Protein AF-A0A0N0S0A8-F1 (afdb_monomer_lite)

Structure (mmCIF, N/CA/C/O backbone):
data_AF-A0A0N0S0A8-F1
#
_entry.id   AF-A0A0N0S0A8-F1
#
loop_
_atom_site.group_PDB
_atom_site.id
_atom_site.type_symbol
_atom_site.label_atom_id
_atom_site.label_alt_id
_atom_site.label_comp_id
_atom_site.label_asym_id
_atom_site.label_entity_id
_atom_site.label_seq_id
_atom_site.pdbx_PDB_ins_code
_atom_site.Cartn_x
_atom_site.Cartn_y
_atom_site.Cartn_z
_atom_site.occupancy
_atom_site.B_iso_or_equiv
_atom_site.auth_seq_id
_atom_site.auth_comp_id
_atom_site.auth_asym_id
_atom_site.auth_atom_id
_atom_site.pdbx_PDB_model_num
ATOM 1 N N . MET A 1 1 ? 1.622 14.967 8.440 1.00 64.81 1 MET A N 1
ATOM 2 C CA . MET A 1 1 ? 2.268 14.729 9.748 1.00 64.81 1 MET A CA 1
ATOM 3 C C . MET A 1 1 ? 2.613 13.254 9.812 1.00 64.81 1 MET A C 1
ATOM 5 O O . MET A 1 1 ? 1.728 12.450 9.554 1.00 64.81 1 MET A O 1
ATOM 9 N N . THR A 1 2 ? 3.871 12.902 10.062 1.00 81.44 2 THR A N 1
ATOM 10 C CA . THR A 1 2 ? 4.284 11.496 10.186 1.00 81.44 2 THR A CA 1
ATOM 11 C C . THR A 1 2 ? 4.065 11.051 11.627 1.00 81.44 2 THR A C 1
ATOM 13 O O . THR A 1 2 ? 4.503 11.740 12.545 1.00 81.44 2 THR A O 1
ATOM 16 N N . ILE A 1 3 ? 3.368 9.933 11.823 1.00 88.25 3 ILE A N 1
ATOM 17 C CA . ILE A 1 3 ? 3.141 9.306 13.130 1.00 88.25 3 ILE A CA 1
ATOM 18 C C . ILE A 1 3 ? 3.966 8.019 13.212 1.00 88.25 3 ILE A C 1
ATOM 20 O O . ILE A 1 3 ? 4.156 7.341 12.202 1.00 88.25 3 ILE A O 1
ATOM 24 N N . SER A 1 4 ? 4.494 7.692 14.391 1.00 92.12 4 SER A N 1
ATOM 25 C CA . SER A 1 4 ? 5.195 6.423 14.591 1.00 92.12 4 SER A CA 1
ATOM 26 C C . SE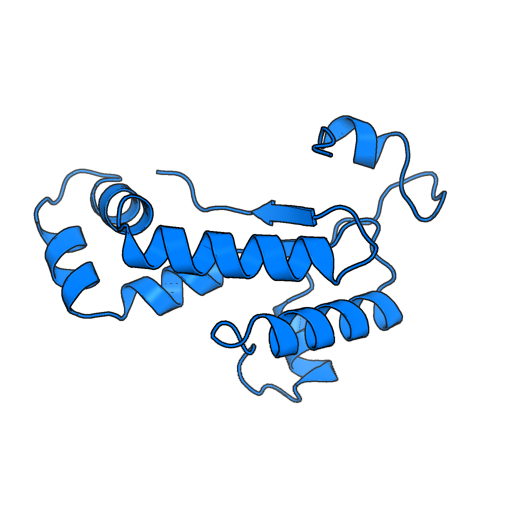R A 1 4 ? 4.192 5.270 14.665 1.00 92.12 4 SER A C 1
ATOM 28 O O . SER A 1 4 ? 3.074 5.435 15.151 1.00 92.12 4 SER A O 1
ATOM 30 N N . PHE A 1 5 ? 4.591 4.082 14.209 1.00 91.56 5 PHE A N 1
ATOM 31 C CA . PHE A 1 5 ? 3.720 2.910 14.295 1.00 91.56 5 PHE A CA 1
ATOM 32 C C . PHE A 1 5 ? 3.323 2.565 15.745 1.00 91.56 5 PHE A C 1
ATOM 34 O O . PHE A 1 5 ? 2.132 2.375 15.973 1.00 91.56 5 PHE A O 1
ATOM 41 N N . PRO A 1 6 ? 4.227 2.593 16.750 1.00 93.94 6 PRO A N 1
ATOM 42 C CA . PRO A 1 6 ? 3.832 2.406 18.147 1.00 93.94 6 PRO A CA 1
ATOM 43 C C . PRO A 1 6 ? 2.750 3.384 18.625 1.00 93.94 6 PRO A C 1
ATOM 45 O O . PRO A 1 6 ? 1.797 2.956 19.259 1.00 93.94 6 PRO A O 1
ATOM 48 N N . ALA A 1 7 ? 2.813 4.665 18.239 1.00 92.19 7 ALA A N 1
ATOM 49 C CA . ALA A 1 7 ? 1.796 5.642 18.639 1.00 92.19 7 ALA A CA 1
ATOM 50 C C . ALA A 1 7 ? 0.400 5.317 18.075 1.00 92.19 7 ALA A C 1
ATOM 52 O O . ALA A 1 7 ? -0.607 5.573 18.729 1.00 92.19 7 ALA A O 1
ATOM 53 N N . VAL A 1 8 ? 0.333 4.724 16.879 1.00 90.75 8 VAL A N 1
ATOM 54 C CA . VAL A 1 8 ? -0.926 4.226 16.303 1.00 90.75 8 VAL A CA 1
ATOM 55 C C . VAL A 1 8 ? -1.461 3.026 17.087 1.00 90.75 8 VAL A C 1
ATOM 57 O O . VAL A 1 8 ? -2.674 2.882 17.233 1.00 90.75 8 VAL A O 1
ATOM 60 N N . LEU A 1 9 ? -0.571 2.167 17.592 1.00 92.38 9 LEU A N 1
ATOM 61 C CA . LEU A 1 9 ? -0.960 1.006 18.391 1.00 92.38 9 LEU A CA 1
ATOM 62 C C . LEU A 1 9 ? -1.445 1.398 19.792 1.00 92.38 9 LEU A C 1
ATOM 64 O O . LEU A 1 9 ? -2.389 0.790 20.291 1.00 92.38 9 LEU A O 1
ATOM 68 N N . ASP A 1 10 ? -0.826 2.415 20.392 1.00 94.31 10 ASP A N 1
ATOM 69 C CA . ASP A 1 10 ? -1.169 2.916 21.726 1.00 94.31 10 ASP A CA 1
ATOM 70 C C . ASP A 1 10 ? -2.485 3.712 21.735 1.00 94.31 10 ASP A C 1
ATOM 72 O O . ASP A 1 10 ? -3.223 3.689 22.721 1.00 94.31 10 ASP A O 1
ATOM 76 N N . ALA A 1 11 ? -2.795 4.411 20.637 1.00 93.00 11 ALA A N 1
ATOM 77 C CA . ALA A 1 11 ? -3.986 5.247 20.494 1.00 93.00 11 ALA A CA 1
ATOM 78 C C . ALA A 1 11 ? -4.710 4.991 19.152 1.00 93.00 11 ALA A C 1
ATOM 80 O O . ALA A 1 11 ? -4.691 5.848 18.261 1.00 93.00 11 ALA A O 1
ATOM 81 N N . PRO A 1 12 ? -5.362 3.824 18.983 1.00 94.19 12 PRO A N 1
ATOM 82 C CA . PRO A 1 12 ? -6.080 3.495 17.756 1.00 94.19 12 PRO A CA 1
ATOM 83 C C . PRO A 1 12 ? -7.234 4.460 17.488 1.00 94.19 12 PRO A C 1
ATOM 85 O O . PRO A 1 12 ? -7.991 4.818 18.393 1.00 94.19 12 PRO A O 1
ATOM 88 N N . VAL A 1 13 ? -7.432 4.813 16.216 1.00 91.94 13 VAL A N 1
ATOM 89 C CA . VAL A 1 13 ? -8.484 5.747 15.771 1.00 91.94 13 VAL A CA 1
ATOM 90 C C . VAL A 1 13 ? -9.888 5.268 16.158 1.00 91.94 13 VAL A C 1
ATOM 92 O O . VAL A 1 13 ? -10.773 6.080 16.417 1.00 91.94 13 VAL A O 1
ATOM 95 N N . SER A 1 14 ? -10.106 3.956 16.231 1.00 94.12 14 SER A N 1
ATOM 96 C CA . SER A 1 14 ? -11.379 3.367 16.659 1.00 94.12 14 SER A CA 1
ATOM 97 C C . SER A 1 14 ? -11.656 3.457 18.162 1.00 94.12 14 SER A C 1
ATOM 99 O O . SER A 1 14 ? -12.772 3.145 18.578 1.00 94.12 14 SER A O 1
ATOM 101 N N . GLY A 1 15 ? -10.665 3.812 18.988 1.00 94.19 15 GLY A N 1
ATOM 102 C CA . GLY A 1 15 ? -10.764 3.777 20.450 1.00 94.19 15 GLY A CA 1
ATOM 103 C C . GLY A 1 15 ? -10.785 2.366 21.052 1.00 94.19 15 GLY A C 1
ATOM 104 O O . GLY A 1 15 ? -11.071 2.205 22.239 1.00 94.19 15 GLY A O 1
ATOM 105 N N . ARG A 1 16 ? -10.512 1.321 20.258 1.00 94.00 16 ARG A N 1
ATOM 106 C CA . ARG A 1 16 ? -10.416 -0.058 20.758 1.00 94.00 16 ARG A CA 1
ATOM 107 C C . ARG A 1 16 ? -9.243 -0.211 21.722 1.00 94.00 16 ARG A C 1
ATOM 109 O O . ARG A 1 16 ? -8.203 0.408 21.560 1.00 94.00 16 ARG A O 1
ATOM 116 N N . ARG A 1 17 ? -9.369 -1.141 22.672 1.00 94.06 17 ARG A N 1
ATOM 117 C CA . ARG A 1 17 ? -8.244 -1.536 23.538 1.00 94.06 17 ARG A CA 1
ATOM 118 C C . ARG A 1 17 ? -7.107 -2.206 22.757 1.00 94.06 17 ARG A C 1
ATOM 120 O O . ARG A 1 17 ? -5.961 -2.135 23.178 1.00 94.06 17 ARG A O 1
ATOM 127 N N . VAL A 1 18 ? -7.440 -2.897 21.667 1.00 94.00 18 VAL A N 1
ATOM 128 C CA . VAL A 1 18 ? -6.477 -3.563 20.784 1.00 94.00 18 VAL A CA 1
ATOM 129 C C . VAL A 1 18 ? -6.687 -3.022 19.366 1.00 94.00 18 VAL A C 1
ATOM 131 O O . VAL A 1 18 ? -7.810 -3.134 18.862 1.00 94.00 18 VAL A O 1
ATOM 134 N N . PRO A 1 19 ? -5.660 -2.426 18.735 1.00 95.19 19 PRO A N 1
ATOM 135 C CA . PRO A 1 19 ? -5.752 -1.885 17.382 1.00 95.19 19 PRO A CA 1
ATOM 136 C C . PRO A 1 19 ? -6.001 -2.998 16.355 1.00 95.19 19 PRO A C 1
ATOM 138 O O . PRO A 1 19 ? -5.426 -4.084 16.445 1.00 95.19 19 PRO A O 1
ATOM 141 N N . LEU A 1 20 ? -6.825 -2.715 15.346 1.00 96.00 20 LEU A N 1
ATOM 142 C CA . LEU A 1 20 ? -7.052 -3.590 14.201 1.00 96.00 20 LEU A CA 1
ATOM 143 C C . LEU A 1 20 ? -6.205 -3.138 13.008 1.00 96.00 20 LEU A C 1
ATOM 145 O O . LEU A 1 20 ? -6.571 -2.220 12.270 1.00 96.00 20 LEU A O 1
ATOM 14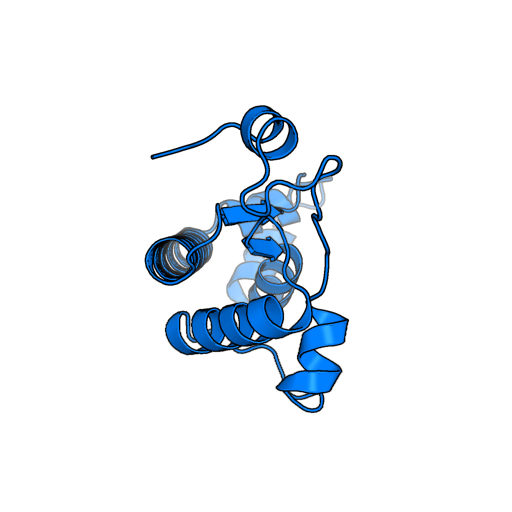9 N N . VAL A 1 21 ? -5.097 -3.840 12.790 1.00 95.88 21 VAL A N 1
ATOM 150 C CA . VAL A 1 21 ? -4.308 -3.781 11.555 1.00 95.88 21 VAL A CA 1
ATOM 151 C C . VAL A 1 21 ? -4.588 -5.062 10.780 1.00 95.88 21 VAL A C 1
ATOM 153 O O . VAL A 1 21 ? -4.434 -6.153 11.323 1.00 95.88 21 VAL A O 1
ATOM 156 N N . VAL A 1 22 ? -5.044 -4.943 9.535 1.00 95.00 22 VAL A N 1
ATOM 157 C CA . VAL A 1 22 ? -5.483 -6.096 8.742 1.00 95.00 22 VAL A CA 1
ATOM 158 C C . VAL A 1 22 ? -4.965 -6.002 7.314 1.00 95.00 22 VAL A C 1
ATOM 160 O O . VAL A 1 22 ? -5.175 -4.998 6.634 1.00 95.00 22 VAL A O 1
ATOM 163 N N . ASP A 1 23 ? -4.325 -7.077 6.856 1.00 94.50 23 ASP A N 1
ATOM 164 C CA . ASP A 1 23 ? -4.122 -7.322 5.432 1.00 94.50 23 ASP A CA 1
ATOM 165 C C . ASP A 1 23 ? -5.429 -7.843 4.837 1.00 94.50 23 ASP A C 1
ATOM 167 O O . ASP A 1 23 ? -5.849 -8.978 5.064 1.00 94.50 23 ASP A O 1
ATOM 171 N N . HIS A 1 24 ? -6.121 -6.954 4.134 1.00 95.19 24 HIS A N 1
ATOM 172 C CA . HIS A 1 24 ? -7.450 -7.217 3.606 1.00 95.19 24 HIS A CA 1
ATOM 173 C C . HIS A 1 24 ? -7.502 -7.243 2.082 1.00 95.19 24 HIS A C 1
ATOM 175 O O . HIS A 1 24 ? -8.598 -7.325 1.522 1.00 95.19 24 HIS A O 1
ATOM 181 N N . LEU A 1 25 ? -6.371 -7.088 1.389 1.00 94.50 25 LEU A N 1
ATOM 182 C CA . LEU A 1 25 ? -6.383 -6.743 -0.029 1.00 94.50 25 LEU A CA 1
ATOM 183 C C . LEU A 1 25 ? -7.110 -7.802 -0.866 1.00 94.50 25 LEU A C 1
ATOM 185 O O . LEU A 1 25 ? -8.028 -7.465 -1.616 1.00 94.50 25 LEU A O 1
ATOM 189 N N . ASP A 1 26 ? -6.759 -9.080 -0.694 1.00 94.62 26 ASP A N 1
ATOM 190 C CA . ASP A 1 26 ? -7.373 -10.168 -1.464 1.00 94.62 26 ASP A CA 1
ATOM 191 C C . ASP A 1 26 ? -8.840 -10.401 -1.075 1.00 94.62 26 ASP A C 1
ATOM 193 O O . ASP A 1 26 ? -9.690 -10.590 -1.947 1.00 94.62 26 ASP A O 1
ATOM 197 N N . TYR A 1 27 ? -9.169 -10.305 0.217 1.00 96.69 27 TYR A N 1
ATOM 198 C CA . TYR A 1 27 ? -10.554 -10.393 0.684 1.00 96.69 27 TYR A CA 1
ATOM 199 C C . TYR A 1 27 ? -11.419 -9.283 0.069 1.00 96.69 27 TYR A C 1
ATOM 201 O O . TYR A 1 27 ? -12.415 -9.555 -0.604 1.00 96.69 27 TYR A O 1
ATOM 209 N N . SER A 1 28 ? -11.008 -8.026 0.229 1.00 96.81 28 SER A N 1
ATOM 210 C CA . SER A 1 28 ? -11.741 -6.867 -0.277 1.00 96.81 28 SER A CA 1
ATOM 211 C C . SER A 1 28 ? -11.800 -6.856 -1.802 1.00 96.81 28 SER A C 1
ATOM 213 O O . SER A 1 28 ? -12.830 -6.487 -2.359 1.00 96.81 28 SER A O 1
ATOM 215 N N . ARG A 1 29 ? -10.761 -7.324 -2.505 1.00 96.94 29 ARG A N 1
ATOM 216 C CA . ARG A 1 29 ? -10.793 -7.514 -3.964 1.00 96.94 29 ARG A CA 1
ATOM 217 C C . ARG A 1 29 ? -11.888 -8.499 -4.378 1.00 96.94 29 ARG A C 1
ATOM 219 O O . ARG A 1 29 ? -12.658 -8.217 -5.295 1.00 96.94 29 ARG A O 1
ATOM 226 N N . ARG A 1 30 ? -11.994 -9.650 -3.708 1.00 97.69 30 ARG A N 1
ATOM 227 C CA . ARG A 1 30 ? -13.035 -10.649 -4.010 1.00 97.69 30 ARG A CA 1
ATOM 228 C C . ARG A 1 30 ? -14.439 -10.096 -3.771 1.00 97.69 30 ARG A C 1
ATOM 230 O O . ARG A 1 30 ? -15.311 -10.312 -4.605 1.00 97.69 30 ARG A O 1
ATOM 237 N N . ILE A 1 31 ? -14.645 -9.365 -2.677 1.00 97.88 31 ILE A N 1
ATOM 238 C CA . ILE A 1 31 ? -15.972 -8.869 -2.284 1.00 97.88 31 ILE A CA 1
ATOM 239 C C . ILE A 1 31 ? -16.376 -7.599 -3.045 1.00 97.88 31 ILE A C 1
ATOM 241 O O . ILE A 1 31 ? -17.457 -7.547 -3.626 1.00 97.88 31 ILE A O 1
ATOM 245 N N . LEU A 1 32 ? -15.517 -6.578 -3.067 1.00 97.69 32 LEU A N 1
ATOM 246 C CA . LEU A 1 32 ? -15.841 -5.246 -3.593 1.00 97.69 32 LEU A CA 1
ATOM 247 C C . LEU A 1 32 ? -15.569 -5.131 -5.093 1.00 97.69 32 LEU A C 1
ATOM 249 O O . LEU A 1 32 ? -16.349 -4.520 -5.817 1.00 97.69 32 LEU A O 1
ATOM 253 N N . LEU A 1 33 ? -14.488 -5.751 -5.573 1.00 97.44 33 LEU A N 1
ATOM 254 C CA . LEU A 1 33 ? -14.128 -5.744 -6.995 1.00 97.44 33 LEU A CA 1
ATOM 255 C C . LEU A 1 33 ? -14.641 -6.984 -7.733 1.00 97.44 33 LEU A C 1
ATOM 257 O O . LEU A 1 33 ? -14.406 -7.117 -8.932 1.00 97.44 33 LEU A O 1
ATOM 261 N N . ARG A 1 34 ? -15.347 -7.898 -7.050 1.00 96.69 34 ARG A N 1
ATOM 262 C CA . ARG A 1 34 ? -15.850 -9.165 -7.620 1.00 96.69 34 ARG A CA 1
ATOM 263 C C . ARG A 1 34 ? -14.742 -9.992 -8.282 1.00 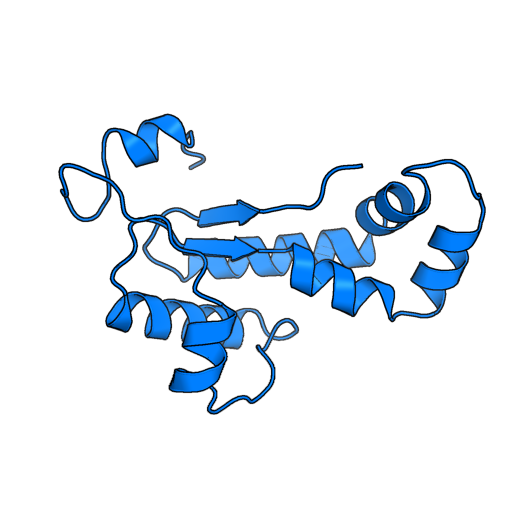96.69 34 ARG A C 1
ATOM 265 O O . ARG A 1 34 ? -14.953 -10.621 -9.312 1.00 96.69 34 ARG A O 1
ATOM 272 N N . GLY A 1 35 ? -13.539 -9.943 -7.710 1.00 93.38 35 GLY A N 1
ATOM 273 C CA . GLY A 1 35 ? -12.360 -10.629 -8.239 1.00 93.38 35 GLY A CA 1
ATOM 274 C C . GLY A 1 35 ? -11.634 -9.898 -9.374 1.00 93.38 35 GLY A C 1
ATOM 275 O O . GLY A 1 35 ? -10.578 -10.373 -9.791 1.00 93.38 35 GLY A O 1
ATOM 276 N N . ASN A 1 36 ? -12.118 -8.740 -9.833 1.00 96.12 36 ASN A N 1
ATOM 277 C CA . ASN A 1 36 ? -11.373 -7.912 -10.784 1.00 96.12 36 ASN A CA 1
ATOM 278 C C . ASN A 1 36 ? -10.054 -7.395 -10.174 1.00 96.12 36 ASN A C 1
ATOM 280 O O . ASN A 1 36 ? -9.907 -7.376 -8.945 1.00 96.12 36 ASN A O 1
ATOM 284 N N . PRO A 1 37 ? -9.078 -6.990 -11.008 1.00 95.12 37 PRO A N 1
ATOM 285 C CA . PRO A 1 37 ? -7.805 -6.462 -10.531 1.00 95.12 37 PRO A CA 1
ATOM 286 C C . PRO A 1 37 ? -7.969 -5.233 -9.634 1.00 95.12 37 PRO A C 1
ATOM 288 O O . PRO A 1 37 ? -8.838 -4.390 -9.856 1.00 95.12 37 PRO A O 1
ATOM 291 N N . VAL A 1 38 ? -7.089 -5.114 -8.641 1.00 96.50 38 VAL A N 1
ATOM 292 C CA . VAL A 1 38 ? -6.956 -3.895 -7.834 1.00 96.50 38 VAL A CA 1
ATOM 293 C C . VAL A 1 38 ? -6.418 -2.771 -8.735 1.00 96.50 38 VAL A C 1
ATOM 295 O O . VAL A 1 38 ? -5.459 -3.013 -9.474 1.00 96.50 38 VAL A O 1
ATOM 298 N N . PRO A 1 39 ? -6.992 -1.553 -8.699 1.00 96.06 39 PRO A N 1
ATOM 299 C CA . PRO A 1 39 ? -6.650 -0.472 -9.626 1.00 96.06 39 PRO A CA 1
ATOM 300 C C . PRO A 1 39 ? -5.345 0.249 -9.238 1.00 96.06 39 PRO A C 1
ATOM 302 O O . PRO A 1 39 ? -5.327 1.447 -8.988 1.00 96.06 39 PRO A O 1
ATOM 305 N N . TRP A 1 40 ? -4.224 -0.474 -9.199 1.00 94.94 40 TRP A N 1
ATOM 306 C CA . TRP A 1 40 ? -2.907 0.052 -8.805 1.00 94.94 40 TRP A CA 1
ATOM 307 C C . TRP A 1 40 ? -2.398 1.225 -9.656 1.00 94.94 40 TRP A C 1
ATOM 309 O O . TRP A 1 40 ? -1.579 2.010 -9.185 1.00 94.94 40 TRP A O 1
ATOM 319 N N . ALA A 1 41 ? -2.871 1.340 -10.900 1.00 92.88 41 ALA A N 1
ATOM 320 C CA . ALA A 1 41 ? -2.490 2.402 -11.832 1.00 92.88 41 ALA A CA 1
ATOM 321 C C . ALA A 1 41 ? -3.325 3.688 -11.684 1.00 92.88 41 ALA A C 1
ATOM 323 O O . ALA A 1 41 ? -2.971 4.708 -12.270 1.00 92.88 41 ALA A O 1
ATOM 324 N N . ASP A 1 42 ? -4.417 3.651 -10.916 1.00 95.88 42 ASP A N 1
ATOM 325 C CA . ASP A 1 42 ? -5.298 4.793 -10.681 1.00 95.88 42 ASP A CA 1
ATOM 326 C C . ASP A 1 42 ? -5.371 5.068 -9.169 1.00 95.88 42 ASP A C 1
ATOM 328 O O . ASP A 1 42 ? -6.130 4.412 -8.448 1.00 95.88 42 ASP A O 1
ATOM 332 N N . PRO A 1 43 ? -4.587 6.040 -8.665 1.00 95.75 43 PRO A N 1
ATOM 333 C CA . PRO A 1 43 ? -4.566 6.370 -7.246 1.00 95.75 43 PRO A CA 1
ATOM 334 C C . PRO A 1 43 ? -5.931 6.767 -6.679 1.00 95.75 43 PRO A C 1
ATOM 336 O O . PRO A 1 43 ? -6.229 6.453 -5.529 1.00 95.75 43 PRO A O 1
ATOM 339 N N . THR A 1 44 ? -6.785 7.420 -7.470 1.00 95.94 44 THR A N 1
ATOM 340 C CA . THR A 1 44 ? -8.125 7.818 -7.027 1.00 95.94 44 THR A CA 1
ATOM 341 C C . THR A 1 44 ? -9.042 6.604 -6.918 1.00 95.94 44 THR A C 1
ATOM 343 O O . THR A 1 44 ? -9.730 6.443 -5.905 1.00 95.94 44 THR A O 1
ATOM 346 N N . ALA A 1 45 ? -9.033 5.715 -7.914 1.00 97.19 45 ALA A N 1
ATOM 347 C CA . ALA A 1 45 ? -9.794 4.470 -7.854 1.00 97.19 45 ALA A CA 1
ATOM 348 C C . ALA A 1 45 ? -9.304 3.553 -6.722 1.00 97.19 45 ALA A C 1
ATOM 350 O O . ALA A 1 45 ? -10.129 2.963 -6.019 1.00 97.19 45 ALA A O 1
ATOM 351 N N . LEU A 1 46 ? -7.988 3.480 -6.489 1.00 97.38 46 LEU A N 1
ATOM 352 C CA . LEU A 1 46 ? -7.415 2.732 -5.371 1.00 97.38 46 LEU A CA 1
ATOM 353 C C . LEU A 1 46 ? -7.903 3.281 -4.028 1.00 97.38 46 LEU A C 1
ATOM 355 O O . LEU A 1 46 ? -8.394 2.515 -3.200 1.00 97.38 46 LEU A O 1
ATOM 359 N N . SER A 1 47 ? -7.843 4.597 -3.824 1.00 97.19 47 SER A N 1
ATOM 360 C CA . SER A 1 47 ? -8.352 5.232 -2.606 1.00 97.19 47 SER A CA 1
ATOM 361 C C . SER A 1 47 ? -9.837 4.968 -2.373 1.00 97.19 47 SER A C 1
ATOM 363 O O . SER A 1 47 ? -10.248 4.690 -1.246 1.00 97.19 47 SER A O 1
ATOM 365 N N . ASN A 1 48 ? -10.652 5.015 -3.430 1.00 97.50 48 ASN A N 1
ATOM 366 C CA . ASN A 1 48 ? -12.078 4.702 -3.339 1.00 97.50 48 ASN A CA 1
ATOM 367 C C . ASN A 1 48 ? -12.312 3.245 -2.922 1.00 97.50 48 ASN A C 1
ATOM 369 O O . ASN A 1 48 ? -13.159 2.982 -2.067 1.00 97.50 48 ASN A O 1
ATOM 373 N N . PHE A 1 49 ? -11.546 2.308 -3.481 1.00 97.62 49 PHE A N 1
ATOM 374 C CA . PHE A 1 49 ? -11.585 0.900 -3.095 1.00 97.62 49 PHE A CA 1
ATOM 375 C C . PHE A 1 49 ? -11.176 0.690 -1.626 1.00 97.62 49 PHE A C 1
ATOM 377 O O . PHE A 1 49 ? -11.892 0.015 -0.883 1.00 97.62 49 PHE A O 1
ATOM 384 N N . LEU A 1 50 ? -10.079 1.308 -1.176 1.00 97.38 50 LEU A N 1
ATOM 385 C CA . LEU A 1 50 ? -9.625 1.222 0.217 1.00 97.38 50 LEU A CA 1
ATOM 386 C C . LEU A 1 50 ? -10.662 1.814 1.181 1.00 97.38 50 LEU A C 1
ATOM 388 O O . LEU A 1 50 ? -11.002 1.190 2.180 1.00 97.38 50 LEU A O 1
ATOM 392 N N . ASN A 1 51 ? -11.258 2.962 0.849 1.00 97.19 51 ASN A N 1
ATOM 393 C CA . ASN A 1 51 ? -12.318 3.565 1.660 1.00 97.19 51 ASN A CA 1
ATOM 394 C C . ASN A 1 51 ? -13.575 2.682 1.759 1.00 97.19 51 ASN A C 1
ATOM 396 O O . ASN A 1 51 ? -14.179 2.600 2.831 1.00 97.19 51 ASN A O 1
ATOM 400 N N . GLN A 1 52 ? -13.954 1.978 0.688 1.00 97.62 52 GLN A N 1
ATOM 401 C CA . GLN A 1 52 ? -15.030 0.981 0.754 1.00 97.62 52 GLN A CA 1
ATOM 402 C C . GLN A 1 52 ? -14.659 -0.184 1.684 1.00 97.62 52 GLN A C 1
ATOM 404 O O . GLN A 1 52 ? -15.472 -0.591 2.517 1.00 97.62 52 GLN A O 1
ATOM 409 N N . ALA A 1 53 ? -13.419 -0.677 1.608 1.00 97.62 53 ALA A N 1
ATOM 410 C CA . ALA A 1 53 ? -12.919 -1.707 2.517 1.00 97.62 53 ALA A CA 1
ATOM 411 C C . ALA A 1 53 ? -12.901 -1.233 3.981 1.00 97.62 53 ALA A C 1
ATOM 413 O O . ALA A 1 53 ? -13.275 -1.995 4.873 1.00 97.62 53 ALA A O 1
ATOM 414 N N . HIS A 1 54 ? -12.561 0.034 4.240 1.00 96.94 54 HIS A N 1
ATOM 415 C CA . HIS A 1 54 ? -12.630 0.622 5.578 1.00 96.94 54 HIS A CA 1
ATOM 416 C C . HIS A 1 54 ? -14.058 0.620 6.137 1.00 96.94 54 HIS A C 1
ATOM 418 O O . HIS A 1 54 ? -14.249 0.336 7.318 1.00 96.94 54 HIS A O 1
ATOM 424 N N . GLY A 1 55 ? -15.070 0.884 5.303 1.00 95.94 55 GLY A N 1
ATOM 425 C CA . GLY A 1 55 ? -16.477 0.810 5.711 1.00 95.94 55 GLY A CA 1
ATOM 426 C C . GLY A 1 55 ? -16.908 -0.595 6.151 1.00 95.94 55 GLY A C 1
ATOM 427 O O . GLY A 1 55 ? -17.697 -0.731 7.088 1.00 95.94 55 GLY A O 1
ATOM 428 N N . LEU A 1 56 ? -16.349 -1.628 5.514 1.00 96.50 56 LEU A N 1
ATOM 429 C CA . LEU A 1 56 ? -16.634 -3.035 5.799 1.00 96.50 56 LEU A CA 1
ATOM 430 C C . LEU A 1 56 ? -15.879 -3.554 7.032 1.00 96.50 56 LEU A C 1
ATOM 432 O O . LEU A 1 56 ? -16.470 -4.195 7.896 1.00 96.50 56 LEU A O 1
ATOM 436 N N . LEU A 1 57 ? -14.575 -3.280 7.110 1.00 96.81 57 LEU A N 1
ATOM 437 C CA . LEU A 1 57 ? -13.665 -3.912 8.074 1.00 96.81 57 LEU A CA 1
ATOM 438 C C . LEU A 1 57 ? -13.350 -3.031 9.283 1.00 96.81 57 LEU A C 1
ATOM 440 O O . LEU A 1 57 ? -12.930 -3.536 10.322 1.00 96.81 57 LEU A O 1
ATOM 444 N N . ARG A 1 58 ? -13.565 -1.716 9.161 1.00 96.50 58 ARG A N 1
ATOM 445 C CA . ARG A 1 58 ? -13.287 -0.704 10.191 1.00 96.50 58 ARG A CA 1
ATOM 446 C C . ARG A 1 58 ? -11.885 -0.844 10.816 1.00 96.50 58 ARG A C 1
ATOM 448 O O . ARG A 1 58 ? -11.803 -0.951 12.049 1.00 96.50 58 ARG A O 1
ATOM 455 N N . PRO A 1 59 ? -10.807 -0.884 10.004 1.00 97.19 59 PRO A N 1
ATOM 456 C CA . PRO A 1 59 ? -9.446 -0.967 10.516 1.00 97.19 59 PRO A CA 1
ATOM 457 C C . PRO A 1 59 ? -9.036 0.340 11.201 1.00 97.19 59 PRO A C 1
ATOM 459 O O . PRO A 1 59 ? -9.701 1.367 11.065 1.00 97.19 59 PRO A O 1
ATOM 462 N N . ASP A 1 60 ? -7.928 0.290 11.931 1.00 96.94 60 ASP A N 1
ATOM 463 C CA . ASP A 1 60 ? -7.328 1.451 12.595 1.00 96.94 60 ASP A CA 1
ATOM 464 C C . ASP A 1 60 ? -6.274 2.162 11.732 1.00 96.94 60 ASP A C 1
ATOM 466 O O . ASP A 1 60 ? -5.876 3.286 12.036 1.00 96.94 60 ASP A O 1
ATOM 470 N N . VAL A 1 61 ? -5.865 1.536 10.624 1.00 96.81 61 VAL A N 1
ATOM 471 C CA . VAL A 1 61 ? -4.925 2.076 9.634 1.00 96.81 61 VAL A CA 1
ATOM 472 C C . VAL A 1 61 ? -5.389 1.770 8.217 1.00 96.81 61 VAL A C 1
ATOM 474 O O . VAL A 1 61 ? -6.042 0.755 7.974 1.00 96.81 61 VAL A O 1
ATOM 477 N N . THR A 1 62 ? -4.978 2.611 7.273 1.00 97.12 62 THR A N 1
ATOM 478 C CA . THR A 1 62 ? -4.952 2.253 5.855 1.00 97.12 62 THR A CA 1
ATOM 479 C C . THR A 1 62 ? -3.663 1.471 5.608 1.00 97.12 62 THR A C 1
ATOM 481 O O . THR A 1 62 ? -2.587 2.066 5.619 1.00 97.12 62 THR A O 1
ATOM 484 N N . LEU A 1 63 ? -3.737 0.155 5.399 1.00 96.00 63 LEU A N 1
ATOM 485 C CA . LEU A 1 63 ? -2.570 -0.634 4.992 1.00 96.00 63 LEU A CA 1
ATOM 486 C C . LEU A 1 63 ? -2.430 -0.599 3.467 1.00 96.00 63 LEU A C 1
ATOM 488 O O . LEU A 1 63 ? -3.327 -1.029 2.745 1.00 96.00 63 LEU A O 1
ATOM 492 N N . LEU A 1 64 ? -1.291 -0.110 2.983 1.00 95.81 64 LEU A N 1
ATOM 493 C CA . LEU A 1 64 ? -0.922 -0.148 1.572 1.00 95.81 64 LEU A CA 1
ATOM 494 C C . LEU A 1 64 ? 0.271 -1.092 1.397 1.00 95.81 64 LEU A C 1
ATOM 496 O O . LEU A 1 64 ? 1.419 -0.710 1.637 1.00 95.81 64 LEU A O 1
ATOM 500 N N . ASP A 1 65 ? -0.015 -2.333 0.996 1.00 92.56 65 ASP A N 1
ATOM 501 C CA . ASP A 1 65 ? 1.013 -3.320 0.667 1.00 92.56 65 ASP A CA 1
ATOM 502 C C . ASP A 1 65 ? 1.560 -3.089 -0.742 1.00 92.56 65 ASP A C 1
ATOM 504 O O . ASP A 1 65 ? 0.967 -3.476 -1.751 1.00 92.56 65 ASP A O 1
ATOM 508 N N . LEU A 1 66 ? 2.724 -2.451 -0.808 1.00 93.81 66 LEU A N 1
ATOM 509 C CA . LEU A 1 66 ? 3.409 -2.158 -2.058 1.00 93.81 66 LEU A CA 1
ATOM 510 C C . LEU A 1 66 ? 4.093 -3.398 -2.649 1.00 93.81 66 LEU A C 1
ATOM 512 O O . LEU A 1 66 ? 4.575 -3.332 -3.777 1.00 93.81 66 LEU A O 1
ATOM 516 N N . GLY A 1 67 ? 4.116 -4.539 -1.952 1.00 92.25 67 GLY A N 1
ATOM 517 C CA . GLY A 1 67 ? 4.645 -5.794 -2.484 1.00 92.25 67 GLY A CA 1
ATOM 518 C C . GLY A 1 67 ? 3.948 -6.234 -3.775 1.00 92.25 67 GLY A C 1
ATOM 519 O O . GLY A 1 67 ? 4.618 -6.624 -4.732 1.00 92.25 67 GLY A O 1
ATOM 520 N N . GLU A 1 68 ? 2.618 -6.118 -3.844 1.00 89.25 68 GLU A N 1
ATOM 521 C CA . GLU A 1 68 ? 1.848 -6.390 -5.069 1.00 89.25 68 GLU A CA 1
ATOM 522 C C . GLU A 1 68 ? 2.200 -5.402 -6.185 1.00 89.25 68 GLU A C 1
ATOM 524 O O . GLU A 1 68 ? 2.461 -5.808 -7.317 1.00 89.25 68 GLU A O 1
ATOM 529 N N . PHE A 1 69 ? 2.273 -4.110 -5.851 1.00 93.25 69 PHE A N 1
ATOM 530 C CA . PHE A 1 69 ? 2.652 -3.061 -6.793 1.00 93.25 69 PHE A CA 1
ATOM 531 C C . PHE A 1 69 ? 4.024 -3.345 -7.418 1.00 93.25 69 PHE A C 1
ATOM 533 O O . PHE A 1 69 ? 4.165 -3.343 -8.640 1.00 93.25 69 PHE A O 1
ATOM 540 N N . TYR A 1 70 ? 5.031 -3.640 -6.593 1.00 94.56 70 TYR A N 1
ATOM 541 C CA . TYR A 1 70 ? 6.378 -3.950 -7.068 1.00 94.56 70 TYR A CA 1
ATOM 542 C C . TYR A 1 70 ? 6.418 -5.242 -7.889 1.00 94.56 70 TYR A C 1
ATOM 544 O O . TYR A 1 70 ? 7.184 -5.324 -8.846 1.00 94.56 70 TYR A O 1
ATOM 552 N N . ARG A 1 71 ? 5.571 -6.231 -7.580 1.00 92.62 71 ARG A N 1
ATOM 553 C CA . ARG A 1 71 ? 5.456 -7.452 -8.389 1.00 92.62 71 ARG A CA 1
ATOM 554 C C . ARG A 1 71 ? 4.901 -7.169 -9.783 1.00 92.62 71 ARG A C 1
ATOM 556 O O . ARG A 1 71 ? 5.409 -7.726 -10.750 1.00 92.62 71 ARG A O 1
ATOM 563 N N . ILE A 1 72 ? 3.903 -6.291 -9.891 1.00 92.81 72 ILE A N 1
ATOM 564 C CA . ILE A 1 72 ? 3.369 -5.831 -11.180 1.00 92.81 72 ILE A CA 1
ATOM 565 C C . ILE A 1 72 ? 4.441 -5.034 -11.936 1.00 92.81 72 ILE A C 1
ATOM 567 O O . ILE A 1 72 ? 4.673 -5.288 -13.116 1.00 92.81 72 ILE A O 1
ATOM 571 N N . ALA A 1 73 ? 5.138 -4.119 -11.253 1.00 93.44 73 ALA A N 1
ATOM 572 C CA . ALA A 1 73 ? 6.208 -3.316 -11.844 1.00 93.44 73 ALA A CA 1
ATOM 573 C C . ALA A 1 73 ? 7.368 -4.176 -12.373 1.00 93.44 73 ALA A C 1
ATOM 575 O O . ALA A 1 73 ? 7.907 -3.887 -13.435 1.00 93.44 73 ALA A O 1
ATOM 576 N N . ALA A 1 74 ? 7.710 -5.275 -11.694 1.00 93.69 74 ALA A N 1
ATOM 577 C CA . ALA A 1 74 ? 8.734 -6.218 -12.149 1.00 93.69 74 ALA A CA 1
ATOM 578 C C . ALA A 1 74 ? 8.400 -6.909 -13.491 1.00 93.69 74 ALA A C 1
ATOM 580 O O . ALA A 1 74 ? 9.279 -7.531 -14.083 1.00 93.69 74 ALA A O 1
ATOM 581 N N . GLY A 1 75 ? 7.158 -6.801 -13.980 1.00 93.50 75 GLY A N 1
ATOM 582 C CA . GLY A 1 75 ? 6.766 -7.238 -15.320 1.00 93.50 75 GLY A CA 1
ATOM 583 C C . GLY A 1 75 ? 7.183 -6.290 -16.455 1.00 93.50 75 GLY A C 1
ATOM 584 O O . GLY A 1 75 ? 7.081 -6.683 -17.615 1.00 93.50 75 GLY A O 1
ATOM 585 N N . ASP A 1 76 ? 7.648 -5.068 -16.161 1.00 94.44 76 ASP A N 1
ATOM 586 C CA . ASP A 1 76 ? 8.221 -4.152 -17.161 1.00 94.44 76 ASP A CA 1
ATOM 587 C C . ASP A 1 76 ? 9.547 -4.734 -17.699 1.00 94.44 76 ASP A C 1
ATOM 589 O O . ASP A 1 76 ? 10.487 -4.918 -16.916 1.00 94.44 76 ASP A O 1
ATOM 593 N N . PRO A 1 77 ? 9.676 -4.987 -19.019 1.00 95.06 77 PRO A N 1
ATOM 594 C CA . PRO A 1 77 ? 10.899 -5.531 -19.611 1.00 95.06 77 PRO A CA 1
ATOM 595 C C . PRO A 1 77 ? 12.166 -4.744 -19.254 1.00 95.06 77 PRO A C 1
ATOM 597 O O . PRO A 1 77 ? 13.203 -5.341 -18.969 1.00 95.06 77 PRO A O 1
ATOM 600 N N . ARG A 1 78 ? 12.078 -3.409 -19.185 1.00 95.12 78 ARG A N 1
ATOM 601 C CA . ARG A 1 78 ? 13.214 -2.541 -18.838 1.00 95.12 78 ARG A CA 1
ATOM 602 C C . ARG A 1 78 ? 13.692 -2.781 -17.404 1.00 95.12 78 ARG A C 1
ATOM 604 O O . ARG A 1 78 ? 14.892 -2.754 -17.128 1.00 95.12 78 ARG A O 1
ATOM 611 N N . LEU A 1 79 ? 12.756 -3.003 -16.480 1.00 95.44 79 LEU A N 1
ATOM 612 C CA . LEU A 1 79 ? 13.073 -3.360 -15.098 1.00 95.44 79 LEU A CA 1
ATOM 613 C C . LEU A 1 79 ? 13.634 -4.779 -15.025 1.00 95.44 79 LEU A C 1
ATOM 615 O O . LEU A 1 79 ? 14.621 -4.988 -14.325 1.00 95.44 79 LEU A O 1
ATOM 619 N N . GLY A 1 80 ? 13.086 -5.719 -15.796 1.00 94.81 80 GLY A N 1
ATOM 620 C CA . GLY A 1 80 ? 13.617 -7.078 -15.914 1.00 94.81 80 GLY A CA 1
ATOM 621 C C . GLY A 1 80 ? 15.094 -7.104 -16.327 1.00 94.81 80 GLY A C 1
ATOM 622 O O . GLY A 1 80 ? 15.913 -7.747 -15.666 1.00 94.81 80 GLY A O 1
ATOM 623 N N . GLU A 1 81 ? 15.463 -6.335 -17.353 1.00 95.06 81 GLU A N 1
ATOM 624 C CA . GLU A 1 81 ? 16.856 -6.176 -17.789 1.00 95.06 81 GLU A CA 1
ATOM 625 C C . GLU A 1 81 ? 17.743 -5.628 -16.662 1.00 95.06 81 GLU A C 1
ATOM 627 O O . GLU A 1 81 ? 18.749 -6.248 -16.304 1.00 95.06 81 GLU A O 1
ATOM 632 N N . ALA A 1 82 ? 17.337 -4.522 -16.030 1.00 95.31 82 ALA A N 1
ATOM 633 C CA . ALA A 1 82 ? 18.085 -3.908 -14.932 1.00 95.31 82 ALA A CA 1
ATOM 634 C C . ALA A 1 82 ? 18.249 -4.847 -13.722 1.00 95.31 82 ALA A C 1
ATOM 636 O O . ALA A 1 82 ? 19.328 -4.926 -13.131 1.00 95.31 82 ALA A O 1
ATOM 637 N N . MET A 1 83 ? 17.198 -5.587 -13.365 1.00 96.25 83 MET A N 1
ATOM 638 C CA . MET A 1 83 ? 17.192 -6.557 -12.269 1.00 96.25 83 MET A CA 1
ATOM 639 C C . MET A 1 83 ? 18.111 -7.751 -12.547 1.00 96.25 83 MET A C 1
ATOM 641 O O . MET A 1 83 ? 18.726 -8.276 -11.618 1.00 96.25 83 MET A O 1
ATOM 645 N N . SER A 1 84 ? 18.228 -8.161 -13.812 1.00 95.81 84 SER A N 1
ATOM 646 C CA . SER A 1 84 ? 19.049 -9.300 -14.241 1.00 95.81 84 SER A CA 1
ATOM 647 C C . SER A 1 84 ? 20.538 -8.976 -14.416 1.00 95.81 84 SER A C 1
ATOM 649 O O . SER A 1 84 ? 21.352 -9.890 -14.544 1.00 95.81 84 SER A O 1
ATOM 651 N N . ALA A 1 85 ? 20.926 -7.696 -14.363 1.00 96.00 85 ALA A N 1
ATOM 652 C CA . ALA A 1 85 ? 22.295 -7.271 -14.653 1.00 96.00 85 ALA A CA 1
ATOM 653 C C . ALA A 1 85 ? 23.359 -7.857 -13.701 1.00 96.00 85 ALA A C 1
ATOM 655 O O . ALA A 1 85 ? 24.544 -7.874 -14.039 1.00 96.00 85 ALA A O 1
ATOM 656 N N . ARG A 1 86 ? 22.975 -8.329 -12.502 1.00 95.50 86 ARG A N 1
ATOM 657 C CA . ARG A 1 86 ? 23.856 -9.065 -11.577 1.00 95.50 86 ARG A CA 1
ATOM 658 C C . ARG A 1 86 ? 23.077 -10.128 -10.804 1.00 95.50 86 ARG A C 1
ATOM 660 O O . ARG A 1 86 ? 21.973 -9.880 -10.338 1.00 95.50 86 ARG A O 1
ATOM 667 N N . SER A 1 87 ? 23.714 -11.269 -10.557 1.00 93.06 87 SER A N 1
ATOM 668 C CA . SER A 1 87 ? 23.114 -12.425 -9.871 1.00 93.06 87 SER A CA 1
ATOM 669 C C . SER A 1 87 ? 23.248 -12.425 -8.343 1.00 93.06 87 SER A C 1
ATOM 671 O O . SER A 1 87 ? 22.709 -13.307 -7.680 1.00 93.06 87 SER A O 1
ATOM 673 N N . ARG A 1 88 ? 23.974 -11.467 -7.751 1.00 93.94 88 ARG A N 1
ATOM 674 C CA . ARG A 1 88 ? 24.167 -11.419 -6.290 1.00 93.94 88 ARG A CA 1
ATOM 675 C C . ARG A 1 88 ? 22.832 -11.212 -5.560 1.00 93.94 88 ARG A C 1
ATOM 677 O O . ARG A 1 88 ? 22.018 -10.389 -5.983 1.00 93.94 88 ARG A O 1
ATOM 684 N N . THR A 1 89 ? 22.649 -11.899 -4.433 1.00 92.75 89 THR A N 1
ATOM 685 C CA . THR A 1 89 ? 21.439 -11.818 -3.600 1.00 92.75 89 THR A CA 1
ATOM 686 C C . THR A 1 89 ? 21.046 -10.370 -3.302 1.00 92.75 89 THR A C 1
ATOM 688 O O . THR A 1 89 ? 21.896 -9.517 -3.034 1.00 92.75 89 THR A O 1
ATOM 691 N N . GLY A 1 90 ? 19.748 -10.081 -3.403 1.00 92.12 90 GLY A N 1
ATOM 692 C CA . GLY A 1 90 ? 19.181 -8.753 -3.161 1.00 92.12 90 GLY A CA 1
ATOM 693 C C . GLY A 1 90 ? 19.433 -7.723 -4.269 1.00 92.12 90 GLY A C 1
ATOM 694 O O . GLY A 1 90 ? 18.851 -6.642 -4.214 1.00 92.12 90 GLY A O 1
ATOM 695 N N . TYR A 1 91 ? 20.252 -8.011 -5.293 1.00 95.69 91 TYR A N 1
ATOM 696 C CA . TYR A 1 91 ? 20.504 -7.047 -6.373 1.00 95.69 91 TYR A CA 1
ATOM 697 C C . TYR A 1 91 ? 19.246 -6.708 -7.166 1.00 95.69 91 TYR A C 1
ATOM 699 O O . TYR A 1 91 ? 18.969 -5.528 -7.355 1.00 95.69 91 TYR A O 1
ATOM 707 N N . ALA A 1 92 ? 18.478 -7.720 -7.574 1.00 95.25 92 ALA A N 1
ATOM 708 C CA . ALA A 1 92 ? 17.253 -7.526 -8.341 1.00 95.25 92 ALA A CA 1
ATOM 709 C C . ALA A 1 92 ? 16.261 -6.618 -7.597 1.00 95.25 92 ALA A C 1
ATOM 711 O O . ALA A 1 92 ? 15.807 -5.617 -8.143 1.00 95.25 92 ALA A O 1
ATOM 712 N N . LEU A 1 93 ? 15.998 -6.893 -6.314 1.00 94.75 93 LEU A N 1
ATOM 713 C CA . LEU A 1 93 ? 15.100 -6.054 -5.522 1.00 94.75 93 LEU A CA 1
ATOM 714 C C . LEU A 1 93 ? 15.656 -4.634 -5.342 1.00 94.75 93 LEU A C 1
ATOM 716 O O . LEU A 1 93 ? 14.914 -3.671 -5.492 1.00 94.75 93 LEU A O 1
ATOM 720 N N . ARG A 1 94 ? 16.965 -4.470 -5.105 1.00 95.62 94 ARG A N 1
ATOM 721 C CA . ARG A 1 94 ? 17.582 -3.133 -5.057 1.00 95.62 94 ARG A CA 1
ATOM 722 C C . ARG A 1 94 ? 17.436 -2.377 -6.377 1.00 95.62 94 ARG A C 1
ATOM 724 O O . ARG A 1 94 ? 17.173 -1.184 -6.336 1.00 95.62 94 ARG A O 1
ATOM 731 N N . ALA A 1 95 ? 17.603 -3.041 -7.520 1.00 96.00 95 ALA A N 1
ATOM 732 C CA . ALA A 1 95 ? 17.438 -2.425 -8.834 1.00 96.00 95 ALA A CA 1
ATOM 733 C C . ALA A 1 95 ? 15.986 -1.973 -9.066 1.00 96.00 95 ALA A C 1
ATOM 735 O O . ALA A 1 95 ? 15.766 -0.844 -9.494 1.00 96.00 95 ALA A O 1
ATOM 736 N N . LEU A 1 96 ? 15.012 -2.814 -8.705 1.00 95.44 96 LEU A N 1
ATOM 737 C CA . LEU A 1 96 ? 13.586 -2.489 -8.774 1.00 95.44 96 LEU A CA 1
ATOM 738 C C . LEU A 1 96 ? 13.221 -1.294 -7.879 1.00 95.44 96 LEU A C 1
ATOM 740 O O . LEU A 1 96 ? 12.562 -0.359 -8.327 1.00 95.44 96 LEU A O 1
ATOM 744 N N . LEU A 1 97 ? 13.675 -1.304 -6.622 1.00 94.38 97 LEU A N 1
ATOM 745 C CA . LEU A 1 97 ? 13.398 -0.234 -5.658 1.00 94.38 97 LEU A CA 1
ATOM 746 C C . LEU A 1 97 ? 14.131 1.076 -5.988 1.00 94.38 97 LEU A C 1
ATOM 748 O O . LEU A 1 97 ? 13.652 2.143 -5.620 1.00 94.38 97 LEU A O 1
ATOM 752 N N . ALA A 1 98 ? 15.279 1.013 -6.669 1.00 94.56 98 ALA A N 1
ATOM 753 C CA . ALA A 1 98 ? 16.053 2.188 -7.072 1.00 94.56 98 ALA A CA 1
ATOM 754 C C . ALA A 1 98 ? 15.548 2.841 -8.370 1.00 94.56 98 ALA A C 1
ATOM 756 O O . ALA A 1 98 ? 16.029 3.912 -8.746 1.00 94.56 98 ALA A O 1
ATOM 757 N N . ASP A 1 99 ? 14.603 2.218 -9.074 1.00 96.19 99 ASP A N 1
ATOM 758 C CA . ASP A 1 99 ? 14.077 2.766 -10.313 1.00 96.19 99 ASP A CA 1
ATOM 759 C C . ASP A 1 99 ? 13.281 4.058 -10.072 1.00 96.19 99 ASP A C 1
ATOM 761 O O . ASP A 1 99 ? 12.307 4.103 -9.313 1.00 96.19 99 ASP A O 1
ATOM 765 N N . ALA A 1 100 ? 13.682 5.131 -10.756 1.00 96.00 100 ALA A N 1
ATOM 766 C CA . ALA A 1 100 ? 13.117 6.458 -10.539 1.00 96.00 100 ALA A CA 1
ATOM 767 C C . ALA A 1 100 ? 11.649 6.563 -10.982 1.00 96.00 100 ALA A C 1
ATOM 769 O O . ALA A 1 100 ? 10.872 7.283 -10.355 1.00 96.00 100 ALA A O 1
ATOM 770 N N . ALA A 1 101 ? 11.252 5.870 -12.055 1.00 94.56 101 ALA A N 1
ATOM 771 C CA . ALA A 1 101 ? 9.866 5.886 -12.520 1.00 94.56 101 ALA A CA 1
ATOM 772 C C . ALA A 1 101 ? 8.949 5.161 -11.526 1.00 94.56 101 ALA A C 1
ATOM 774 O O . ALA A 1 101 ? 7.931 5.717 -11.114 1.00 94.56 101 ALA A O 1
ATOM 775 N N . THR A 1 102 ? 9.375 3.985 -11.069 1.00 94.56 102 THR A N 1
ATOM 776 C CA . THR A 1 102 ? 8.688 3.189 -10.045 1.00 94.56 102 THR A CA 1
ATOM 777 C C . THR A 1 102 ? 8.571 3.961 -8.731 1.00 94.56 102 THR A C 1
ATOM 779 O O . THR A 1 102 ? 7.480 4.078 -8.177 1.00 94.56 102 THR A O 1
ATOM 782 N N . THR A 1 103 ? 9.660 4.583 -8.271 1.00 94.56 103 THR A N 1
ATOM 783 C CA . THR A 1 103 ? 9.671 5.403 -7.047 1.00 94.56 103 THR A CA 1
ATOM 784 C C . THR A 1 103 ? 8.699 6.578 -7.138 1.00 94.56 103 THR A C 1
ATOM 786 O O . THR A 1 103 ? 7.958 6.841 -6.188 1.00 94.56 103 THR A O 1
ATOM 789 N N . ARG A 1 104 ? 8.654 7.277 -8.282 1.00 95.81 104 ARG A N 1
ATOM 790 C CA . ARG A 1 104 ? 7.689 8.366 -8.500 1.00 95.81 104 ARG A CA 1
ATOM 791 C C . ARG A 1 104 ? 6.254 7.854 -8.455 1.00 95.81 104 ARG A C 1
ATOM 793 O O . ARG A 1 104 ? 5.445 8.438 -7.743 1.00 95.81 104 ARG A O 1
ATOM 800 N N . ALA A 1 105 ? 5.957 6.758 -9.151 1.00 94.81 105 ALA A N 1
ATOM 801 C CA . ALA A 1 105 ? 4.619 6.172 -9.179 1.00 94.81 105 ALA A CA 1
ATOM 802 C C . ALA A 1 105 ? 4.138 5.766 -7.775 1.00 94.81 105 ALA A C 1
ATOM 804 O O . ALA A 1 105 ? 3.046 6.159 -7.370 1.00 94.81 105 ALA A O 1
ATOM 805 N N . VAL A 1 106 ? 4.977 5.071 -6.999 1.00 95.19 106 VAL A N 1
ATOM 806 C CA . VAL A 1 106 ? 4.674 4.690 -5.607 1.00 95.19 106 VAL A CA 1
ATOM 807 C C . VAL A 1 106 ? 4.470 5.913 -4.721 1.00 95.19 106 VAL A C 1
ATOM 809 O O . VAL A 1 106 ? 3.542 5.942 -3.918 1.00 95.19 106 VAL A O 1
ATOM 812 N N . THR A 1 107 ? 5.311 6.938 -4.869 1.00 95.44 107 THR A N 1
ATOM 813 C CA . THR A 1 107 ? 5.207 8.163 -4.067 1.00 95.44 107 THR A CA 1
ATOM 814 C C . THR A 1 107 ? 3.902 8.899 -4.359 1.00 95.44 107 THR A C 1
ATOM 816 O O . THR A 1 107 ? 3.208 9.299 -3.427 1.00 95.44 107 THR A O 1
ATOM 819 N N . THR A 1 108 ? 3.531 9.036 -5.635 1.00 96.25 108 THR A N 1
ATOM 820 C CA . THR A 1 108 ? 2.245 9.618 -6.041 1.00 96.25 108 THR A CA 1
ATOM 821 C C . THR A 1 108 ? 1.082 8.802 -5.488 1.00 96.25 108 THR A C 1
ATOM 823 O O . THR A 1 108 ? 0.181 9.373 -4.879 1.00 96.25 108 THR A O 1
ATOM 826 N N . LEU A 1 109 ? 1.130 7.476 -5.627 1.00 96.44 109 LEU A N 1
ATOM 827 C CA . LEU A 1 109 ? 0.106 6.571 -5.114 1.00 96.44 109 LEU A CA 1
ATOM 828 C C . LEU A 1 109 ? -0.082 6.732 -3.599 1.00 96.44 109 LEU A C 1
ATOM 830 O O . LEU A 1 109 ? -1.189 6.999 -3.135 1.00 96.44 109 LEU A O 1
ATOM 834 N N . ALA A 1 110 ? 1.005 6.625 -2.831 1.00 96.12 110 ALA A N 1
ATOM 835 C CA . ALA A 1 110 ? 0.991 6.744 -1.378 1.00 96.12 110 ALA A CA 1
ATOM 836 C C . ALA A 1 110 ? 0.523 8.133 -0.922 1.00 96.12 110 ALA A C 1
ATOM 838 O O . ALA A 1 110 ? -0.274 8.230 0.009 1.00 96.12 110 ALA A O 1
ATOM 839 N N . ALA A 1 111 ? 0.959 9.203 -1.593 1.00 96.38 111 ALA A N 1
ATOM 840 C CA . ALA A 1 111 ? 0.526 10.563 -1.283 1.00 96.38 111 ALA A CA 1
ATOM 841 C C . ALA A 1 111 ? -0.976 10.755 -1.535 1.00 96.38 111 ALA A C 1
ATOM 843 O O . ALA A 1 111 ? -1.671 11.324 -0.691 1.00 96.38 111 ALA A O 1
ATOM 844 N N . THR A 1 112 ? -1.503 10.246 -2.653 1.00 97.44 112 THR A N 1
ATOM 845 C CA . THR A 1 112 ? -2.941 10.308 -2.936 1.00 97.44 112 THR A CA 1
ATOM 846 C C . THR A 1 112 ? -3.737 9.509 -1.912 1.00 97.44 112 THR A C 1
ATOM 848 O O . THR A 1 112 ? -4.705 10.036 -1.364 1.00 97.44 112 THR A O 1
ATOM 851 N N . VAL A 1 113 ? -3.323 8.280 -1.591 1.00 97.00 113 VAL A N 1
ATOM 852 C CA . VAL A 1 113 ? -3.989 7.451 -0.572 1.00 97.00 113 VAL A CA 1
ATOM 853 C C . VAL A 1 113 ? -3.960 8.138 0.797 1.00 97.00 113 VAL A C 1
ATOM 855 O O . VAL A 1 113 ? -4.999 8.242 1.450 1.00 97.00 113 VAL A O 1
ATOM 858 N N . ALA A 1 114 ? -2.818 8.689 1.212 1.00 95.44 114 ALA A N 1
ATOM 859 C CA . ALA A 1 114 ? -2.699 9.437 2.465 1.00 95.44 114 ALA A CA 1
ATOM 860 C C . ALA A 1 114 ? -3.597 10.686 2.502 1.00 95.44 114 ALA A C 1
ATOM 862 O O . ALA A 1 114 ? -4.136 11.018 3.552 1.00 95.44 114 ALA A O 1
ATOM 863 N N . GLY A 1 115 ? -3.762 11.381 1.373 1.00 95.38 115 GLY A N 1
ATOM 864 C CA . GLY A 1 115 ? -4.581 12.594 1.286 1.00 95.38 115 GLY A CA 1
ATOM 865 C C . GLY A 1 115 ? -6.089 12.348 1.174 1.00 95.38 115 GLY A C 1
ATOM 866 O O . GLY A 1 115 ? -6.873 13.273 1.366 1.00 95.38 115 GLY A O 1
ATOM 867 N N . THR A 1 116 ? -6.511 11.124 0.849 1.00 95.25 116 THR A N 1
ATOM 868 C CA . T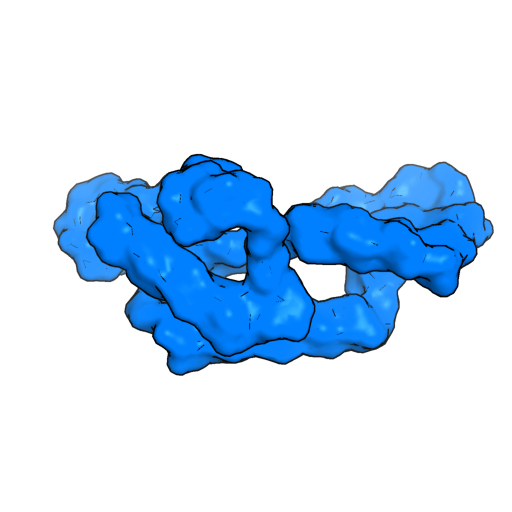HR A 1 116 ? -7.921 10.793 0.551 1.00 95.25 116 THR A CA 1
ATOM 869 C C . THR A 1 116 ? -8.532 9.781 1.516 1.00 95.25 116 THR A C 1
ATOM 871 O O . THR A 1 116 ? -9.758 9.702 1.629 1.00 95.25 116 THR A O 1
ATOM 874 N N . THR A 1 117 ? -7.710 9.007 2.223 1.00 92.12 117 THR A N 1
ATOM 875 C CA . THR A 1 117 ? -8.166 8.129 3.304 1.00 92.12 117 THR A CA 1
ATOM 876 C C . THR A 1 117 ? -8.119 8.874 4.638 1.00 92.12 117 THR A C 1
ATOM 878 O O . THR A 1 117 ? -7.303 9.767 4.842 1.00 92.12 117 THR A O 1
ATOM 881 N N . ARG A 1 118 ? -9.040 8.549 5.552 1.00 89.00 118 ARG A N 1
ATOM 882 C CA . ARG A 1 118 ? -9.147 9.225 6.863 1.00 89.00 118 ARG A CA 1
ATOM 883 C C . ARG A 1 118 ? -8.320 8.562 7.966 1.00 89.00 118 ARG A C 1
ATOM 885 O O . ARG A 1 118 ? -8.275 9.081 9.077 1.00 89.00 118 ARG A O 1
ATOM 892 N N . LEU A 1 119 ? -7.730 7.404 7.682 1.00 95.00 119 LEU A N 1
ATOM 893 C CA . LEU A 1 119 ? -6.936 6.635 8.633 1.00 95.00 119 LEU A CA 1
ATOM 894 C C . LEU A 1 119 ? -5.442 6.892 8.395 1.00 95.00 119 LEU A C 1
ATOM 896 O O . LEU A 1 119 ? -5.052 7.175 7.259 1.00 95.00 119 LEU A O 1
ATOM 900 N N . PRO A 1 120 ? -4.590 6.765 9.428 1.00 95.12 120 PRO A N 1
ATOM 901 C CA . PRO A 1 120 ? -3.144 6.771 9.253 1.00 95.12 120 PRO A CA 1
ATOM 902 C C . PRO A 1 120 ? -2.711 5.755 8.190 1.00 95.12 120 PRO A C 1
ATOM 904 O O . PRO A 1 120 ? -3.140 4.600 8.220 1.00 95.12 120 PRO A O 1
ATOM 907 N N . LEU A 1 121 ? -1.861 6.184 7.256 1.00 96.06 121 LEU A N 1
ATOM 908 C CA . LEU A 1 121 ? -1.310 5.314 6.218 1.00 96.06 121 LEU A CA 1
ATOM 909 C C . LEU A 1 121 ? -0.122 4.519 6.769 1.00 96.06 121 LEU A C 1
ATOM 911 O O . LEU A 1 121 ? 0.871 5.101 7.207 1.00 96.06 121 LEU A O 1
ATOM 915 N N . LEU A 1 122 ? -0.213 3.195 6.686 1.00 95.75 122 LEU A N 1
ATOM 916 C CA . LEU A 1 122 ? 0.868 2.256 6.949 1.00 95.75 122 LEU A CA 1
ATOM 917 C C . LEU A 1 122 ? 1.346 1.670 5.616 1.00 95.75 122 LEU A C 1
ATOM 919 O O . LEU A 1 122 ? 0.561 1.074 4.879 1.00 95.75 122 LEU A O 1
ATOM 923 N N . LEU A 1 123 ? 2.632 1.839 5.309 1.00 94.69 123 LEU A N 1
ATOM 924 C CA . LEU A 1 123 ? 3.254 1.262 4.118 1.00 94.69 123 LEU A CA 1
ATOM 925 C C . LEU A 1 123 ? 3.938 -0.056 4.473 1.00 94.69 123 LEU A C 1
ATOM 927 O O . LEU A 1 123 ? 4.780 -0.093 5.370 1.00 94.69 123 LEU A O 1
ATOM 931 N N . GLN A 1 124 ? 3.628 -1.105 3.721 1.00 93.81 124 GLN A N 1
ATOM 932 C CA . GLN A 1 124 ? 4.402 -2.341 3.716 1.00 93.81 124 GLN A CA 1
ATOM 933 C C . GLN A 1 124 ? 5.217 -2.385 2.422 1.00 93.81 124 GLN A C 1
ATOM 935 O O . GLN A 1 124 ? 4.666 -2.308 1.325 1.00 93.81 124 GLN A O 1
ATOM 940 N N . ILE A 1 125 ? 6.543 -2.439 2.557 1.00 92.94 125 ILE A N 1
ATOM 941 C CA . ILE A 1 125 ? 7.502 -2.377 1.447 1.00 92.94 125 ILE A CA 1
ATOM 942 C C . ILE A 1 125 ? 8.409 -3.612 1.530 1.00 92.94 125 ILE A C 1
ATOM 944 O O . ILE A 1 125 ? 8.867 -3.942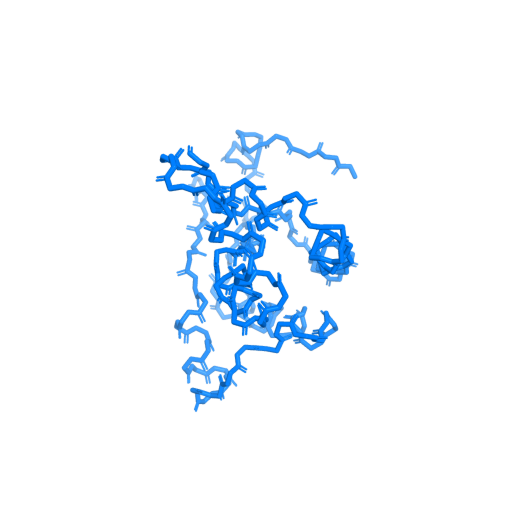 2.626 1.00 92.94 125 ILE A O 1
ATOM 948 N N . PRO A 1 126 ? 8.700 -4.295 0.408 1.00 90.94 126 PRO A N 1
ATOM 949 C CA . PRO A 1 126 ? 9.658 -5.396 0.401 1.00 90.94 126 PRO A CA 1
ATOM 950 C C . PRO A 1 126 ? 11.077 -4.909 0.742 1.00 90.94 126 PRO A C 1
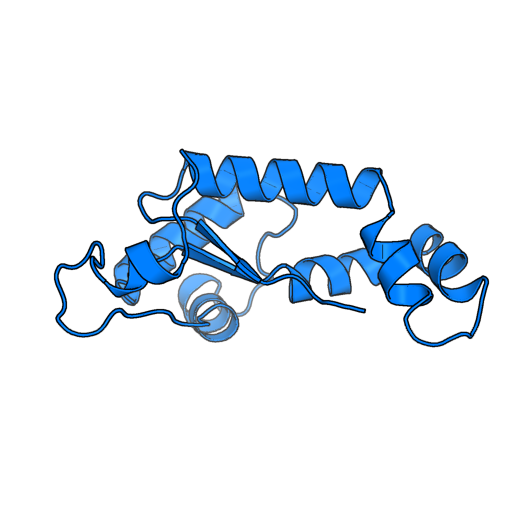ATOM 952 O O . PRO A 1 126 ? 11.527 -3.879 0.242 1.00 90.94 126 PRO A O 1
ATOM 955 N N . SER A 1 127 ? 11.802 -5.676 1.561 1.00 86.50 127 SER A N 1
ATOM 956 C CA . SER A 1 127 ? 13.199 -5.401 1.935 1.00 86.50 127 SER A CA 1
ATOM 957 C C . SER A 1 127 ? 14.166 -6.385 1.255 1.00 86.50 127 SER A C 1
ATOM 959 O O . SER A 1 127 ? 13.828 -7.567 1.172 1.00 86.50 127 SER A O 1
ATOM 961 N N . PRO A 1 128 ? 15.350 -5.932 0.783 1.00 75.56 128 PRO A N 1
ATOM 962 C CA . PRO A 1 128 ? 16.448 -6.788 0.314 1.00 75.56 128 PRO A CA 1
ATOM 963 C C . PRO A 1 128 ? 17.062 -7.685 1.384 1.00 75.56 128 PRO A C 1
ATOM 965 O O . PRO A 1 128 ? 16.946 -7.342 2.583 1.00 75.56 128 PRO A O 1
#

pLDDT: mean 94.42, std 3.9, range [64.81, 97.88]

Secondary structure (DSSP, 8-state):
----HHHHHHS-TT--SS------HHHHHHHHSTTPPP-TT-HHHHHHHHHHHHHHH--SSEEEEHHHHHHHHTTSHHHHHHHHT--STTHHHHHHHH-HHHHHHHHHHHHHHHHH-SSPEEEE----

Sequence (128 aa):
MTISFPAVLDAPVSGRRVPLVVDHLDYSRRILLRGNPVPWADPTALSNFLNQAHGLLRPDVTLLDLGEFYRIAAGDPRLGEAMSARSRTGYALRALLADAATTRAVTTLAATVAGTTRLPLLLQIPSP

Organism: NCBI:txid1441923

Radius of gyration: 16.08 Å; chains: 1; bounding box: 41×27×43 Å

Foldseek 3Di:
DDDDPVVCQPQFPVRDPGFFDDDCVCVLCCVVVVVDDQPLQDLVSNLVSQVVVCVVPVGSESEDECVVVLVVVCPPVVLVVQLVPDDDPPSSVVSSCPDPVSVVSVVVSQVSNCVRDPHHYDYHDDDD